Protein AF-A0A661AQY9-F1 (afdb_monomer)

Radius of gyration: 21.12 Å; Cα contacts (8 Å, |Δi|>4): 78; chains: 1; bounding box: 51×42×52 Å

Foldseek 3Di:
DVVVVVVVVVVLVPDVCSVVVVVVVVVVVVVVVQVVVVVVVVVPPDPDDDPPDDDDDDPVVQFFDFQADPPPDDDPRLVNDDDCVVCPPDDDDDVRVDRPGTPCVDQVNVLCCCCPVVVDDSVPGPVSVVVVVVVVVD

Mean predicted aligned error: 11.93 Å

Structure (mmCIF, N/CA/C/O backbone):
data_AF-A0A661AQY9-F1
#
_entry.id   AF-A0A661AQY9-F1
#
loop_
_atom_site.group_PDB
_atom_site.id
_atom_site.type_symbol
_atom_site.label_atom_id
_atom_site.label_alt_id
_atom_site.label_comp_id
_atom_site.label_asym_id
_atom_site.label_entity_id
_atom_site.label_seq_id
_atom_site.pdbx_PDB_ins_code
_atom_site.Cartn_x
_atom_site.Cartn_y
_atom_site.Cartn_z
_atom_site.occupancy
_atom_site.B_iso_or_equiv
_atom_site.auth_seq_id
_atom_site.auth_comp_id
_atom_site.auth_asym_id
_atom_site.auth_atom_id
_atom_site.pdbx_PDB_model_num
ATOM 1 N N . MET A 1 1 ? 28.149 -4.689 3.676 1.00 46.09 1 MET A N 1
ATOM 2 C CA . MET A 1 1 ? 28.196 -3.490 2.796 1.00 46.09 1 MET A CA 1
ATOM 3 C C . MET A 1 1 ? 27.182 -2.372 3.141 1.00 46.09 1 MET A C 1
ATOM 5 O O . MET A 1 1 ? 27.078 -1.418 2.383 1.00 46.09 1 MET A O 1
ATOM 9 N N . ALA A 1 2 ? 26.482 -2.393 4.288 1.00 41.81 2 ALA A N 1
ATOM 10 C CA . ALA A 1 2 ? 25.514 -1.339 4.654 1.00 41.81 2 ALA A CA 1
ATOM 11 C C . ALA A 1 2 ? 26.138 -0.099 5.346 1.00 41.81 2 ALA A C 1
ATOM 13 O O . ALA A 1 2 ? 25.620 1.011 5.225 1.00 41.81 2 ALA A O 1
ATOM 14 N N . GLY A 1 3 ? 27.284 -0.255 6.023 1.00 37.84 3 GLY A N 1
ATOM 15 C CA . GLY A 1 3 ? 27.951 0.843 6.744 1.00 37.84 3 GLY A CA 1
ATOM 16 C C . GLY A 1 3 ? 28.516 1.942 5.834 1.00 37.84 3 GLY A C 1
ATOM 17 O O . GLY A 1 3 ? 28.447 3.124 6.162 1.00 37.84 3 GLY A O 1
ATOM 18 N N . TYR A 1 4 ? 28.984 1.575 4.638 1.00 36.41 4 TYR A N 1
ATOM 19 C CA . TYR A 1 4 ? 29.676 2.496 3.729 1.00 36.41 4 TYR A CA 1
ATOM 20 C C . TYR A 1 4 ? 28.740 3.548 3.099 1.00 36.41 4 TYR A C 1
ATOM 22 O O . TYR A 1 4 ? 29.137 4.690 2.865 1.00 36.41 4 TYR A O 1
ATOM 30 N N . GLN A 1 5 ? 27.463 3.210 2.873 1.00 46.28 5 GLN A N 1
ATOM 31 C CA . GLN A 1 5 ? 26.473 4.171 2.364 1.00 46.28 5 GLN A CA 1
ATOM 32 C C . GLN A 1 5 ? 25.992 5.159 3.436 1.00 46.28 5 GLN A C 1
ATOM 34 O O . GLN A 1 5 ? 25.695 6.315 3.118 1.00 46.28 5 GLN A O 1
ATOM 39 N N . LYS A 1 6 ? 25.930 4.726 4.703 1.00 47.22 6 LYS A N 1
ATOM 40 C CA . LYS A 1 6 ? 25.484 5.563 5.827 1.00 47.22 6 LYS A CA 1
ATOM 41 C C . LYS A 1 6 ? 26.482 6.696 6.094 1.00 47.22 6 LYS A C 1
ATOM 43 O O . LYS A 1 6 ? 26.073 7.840 6.264 1.00 47.22 6 LYS A O 1
ATOM 48 N N . ILE A 1 7 ? 27.781 6.398 6.005 1.00 49.50 7 ILE A N 1
ATOM 49 C CA . ILE A 1 7 ? 28.875 7.363 6.205 1.00 49.50 7 ILE A CA 1
ATOM 50 C C . ILE A 1 7 ? 28.863 8.466 5.128 1.00 49.50 7 ILE A C 1
ATOM 52 O O . ILE A 1 7 ? 28.932 9.650 5.460 1.00 49.50 7 ILE A O 1
ATOM 56 N N . LYS A 1 8 ? 28.655 8.123 3.846 1.00 51.59 8 LYS A N 1
ATOM 57 C CA . LYS A 1 8 ? 28.591 9.116 2.752 1.00 51.59 8 LYS A CA 1
ATOM 58 C C . LYS A 1 8 ? 27.429 10.108 2.893 1.00 51.59 8 LYS A C 1
ATOM 60 O O . LYS A 1 8 ? 27.605 11.293 2.618 1.00 51.59 8 LYS A O 1
ATOM 65 N N . LYS A 1 9 ? 26.250 9.663 3.349 1.00 52.84 9 LYS A N 1
ATOM 66 C CA . LYS A 1 9 ? 25.078 10.546 3.529 1.00 52.84 9 LYS A CA 1
ATOM 67 C C . LYS A 1 9 ? 25.280 11.580 4.641 1.00 52.84 9 LYS A C 1
ATOM 69 O O . LYS A 1 9 ? 24.761 12.690 4.528 1.00 52.84 9 LYS A O 1
ATOM 74 N N . THR A 1 10 ? 26.015 11.232 5.694 1.00 56.06 10 THR A N 1
ATOM 75 C CA . THR A 1 10 ? 26.267 12.127 6.833 1.00 56.06 10 THR A CA 1
ATOM 76 C C . THR A 1 10 ? 27.332 13.171 6.504 1.00 56.06 10 THR A C 1
ATOM 78 O O . THR A 1 10 ? 27.173 14.334 6.867 1.00 56.06 10 THR A O 1
ATOM 81 N N . ILE A 1 11 ? 28.371 12.786 5.756 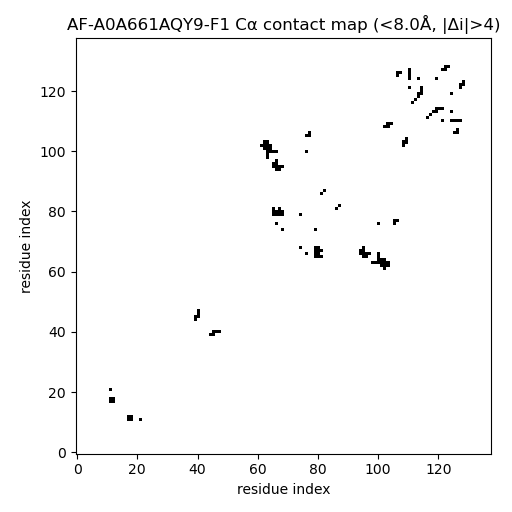1.00 56.72 11 ILE A N 1
ATOM 82 C CA . ILE A 1 11 ? 29.460 13.691 5.363 1.00 56.72 11 ILE A CA 1
ATOM 83 C C . ILE A 1 11 ? 28.954 14.752 4.378 1.00 56.72 11 ILE A C 1
ATOM 85 O O . ILE A 1 11 ? 29.157 15.937 4.609 1.00 56.72 11 ILE A O 1
ATOM 89 N N . VAL A 1 12 ? 28.183 14.365 3.354 1.00 57.34 12 VAL A N 1
ATOM 90 C CA . VAL A 1 12 ? 27.632 15.314 2.364 1.00 57.34 12 VAL A CA 1
ATOM 91 C C . VAL A 1 12 ? 26.688 16.350 2.998 1.00 57.34 12 VAL A C 1
ATOM 93 O O . VAL A 1 12 ? 26.531 17.433 2.454 1.00 57.34 12 VAL A O 1
ATOM 96 N N . LYS A 1 13 ? 26.082 16.078 4.163 1.00 54.53 13 LYS A N 1
ATOM 97 C CA . LYS A 1 13 ? 25.252 17.064 4.883 1.00 54.53 13 LYS A CA 1
ATOM 98 C C . LYS A 1 13 ? 26.057 18.115 5.658 1.00 54.53 13 LYS A C 1
ATOM 100 O O . LYS A 1 13 ? 25.506 19.175 5.928 1.00 54.53 13 LYS A O 1
ATOM 105 N N . LYS A 1 14 ? 27.303 17.819 6.046 1.00 62.00 14 LYS A N 1
ATOM 106 C CA . LYS A 1 14 ? 28.128 18.686 6.909 1.00 62.00 14 LYS A CA 1
ATOM 107 C C . LYS A 1 14 ? 29.083 19.604 6.139 1.00 62.00 14 LYS A C 1
ATOM 109 O O . LYS A 1 14 ? 29.693 20.474 6.748 1.00 62.00 14 LYS A O 1
ATOM 114 N N . VAL A 1 15 ? 29.212 19.430 4.823 1.00 64.62 15 VAL A N 1
ATOM 115 C CA . VAL A 1 15 ? 30.060 20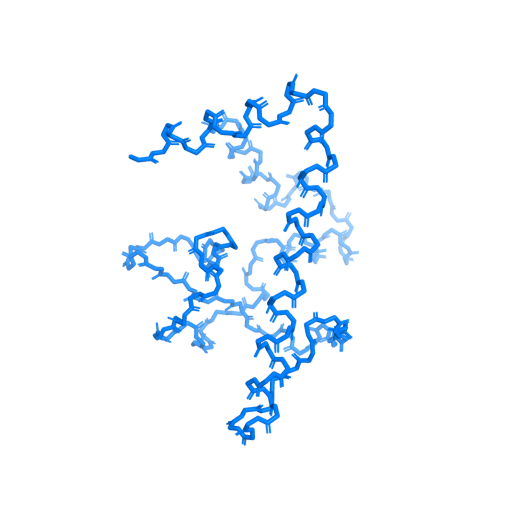.284 3.979 1.00 64.62 15 VAL A CA 1
ATOM 116 C C . VAL A 1 15 ? 29.269 21.533 3.558 1.00 64.62 15 VAL A C 1
ATOM 118 O O . VAL A 1 15 ? 28.134 21.382 3.087 1.00 64.62 15 VAL A O 1
ATOM 121 N N . PRO A 1 16 ? 29.814 22.758 3.692 1.00 54.50 16 PRO A N 1
ATOM 122 C CA . PRO A 1 16 ? 29.189 23.953 3.126 1.00 54.50 16 PRO A CA 1
ATOM 123 C C . PRO A 1 16 ? 28.995 23.766 1.610 1.00 54.50 16 PRO A C 1
ATOM 125 O O . PRO A 1 16 ? 29.921 23.401 0.896 1.00 54.50 16 PRO A O 1
ATOM 128 N N . GLY A 1 17 ? 27.757 23.914 1.124 1.00 65.44 17 GLY A N 1
ATOM 129 C CA . GLY A 1 17 ? 27.380 23.583 -0.264 1.00 65.44 17 GLY A CA 1
ATOM 130 C C . GLY A 1 17 ? 26.908 22.137 -0.495 1.00 65.44 17 GLY A C 1
ATOM 131 O O . GLY A 1 17 ? 26.468 21.791 -1.591 1.00 65.44 17 GLY A O 1
ATOM 132 N N . GLY A 1 18 ? 26.890 21.286 0.533 1.00 71.31 18 GLY A N 1
ATOM 133 C CA . GLY A 1 18 ? 26.429 19.897 0.450 1.00 71.31 18 GLY A CA 1
ATOM 134 C C . GLY A 1 18 ? 24.961 19.727 0.031 1.00 71.31 18 GLY A C 1
ATOM 135 O O . GLY A 1 18 ? 24.611 18.772 -0.667 1.00 71.31 18 GLY A O 1
ATOM 136 N N . LYS A 1 19 ? 24.100 20.694 0.382 1.00 73.19 19 LYS A N 1
ATOM 137 C CA . LYS A 1 19 ? 22.713 20.767 -0.112 1.00 73.19 19 LYS A CA 1
ATOM 138 C C . LYS A 1 19 ? 22.675 20.996 -1.628 1.00 73.19 19 LYS A C 1
ATOM 140 O O . LYS A 1 19 ? 21.966 20.272 -2.320 1.00 73.19 19 LYS A O 1
ATOM 145 N N . PHE A 1 20 ? 23.497 21.916 -2.136 1.00 75.31 20 PHE A N 1
ATOM 146 C CA . PHE A 1 20 ? 23.606 22.215 -3.566 1.00 75.31 20 PHE A CA 1
ATOM 147 C C . PHE A 1 20 ? 24.169 21.027 -4.357 1.00 75.31 20 PHE A C 1
ATOM 149 O O . PHE A 1 20 ? 23.604 20.643 -5.376 1.00 75.31 20 PHE A O 1
ATOM 156 N N . LEU A 1 21 ? 25.221 20.370 -3.856 1.00 76.31 21 LEU A N 1
ATOM 157 C CA . LEU A 1 21 ? 25.769 19.156 -4.475 1.00 76.31 21 LEU A CA 1
ATOM 158 C C . LEU A 1 21 ? 24.740 18.026 -4.532 1.00 76.31 21 LEU A C 1
ATOM 160 O O . LEU A 1 21 ? 24.627 17.332 -5.542 1.00 76.31 21 LEU A O 1
ATOM 164 N N . ARG A 1 22 ? 23.956 17.852 -3.463 1.00 76.19 22 ARG A N 1
ATOM 165 C CA . ARG A 1 22 ? 22.86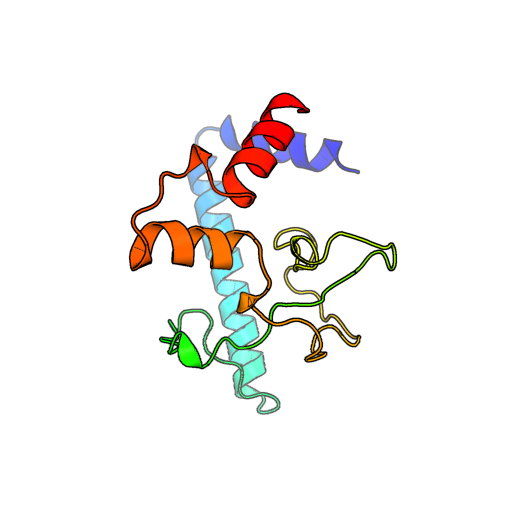7 16.876 -3.428 1.00 76.19 22 ARG A CA 1
ATOM 166 C C . ARG A 1 22 ? 21.779 17.223 -4.445 1.00 76.19 22 ARG A C 1
ATOM 168 O O . ARG A 1 22 ? 21.350 16.331 -5.170 1.00 76.19 22 ARG A O 1
ATOM 175 N N . GLU A 1 23 ? 21.320 18.468 -4.494 1.00 80.31 23 GLU A N 1
ATOM 176 C CA . GLU A 1 23 ? 20.295 18.910 -5.447 1.00 80.31 23 GLU A CA 1
ATOM 177 C C . GLU A 1 23 ? 20.766 18.756 -6.894 1.00 80.31 23 GLU A C 1
ATOM 179 O O . GLU A 1 23 ? 20.051 18.165 -7.701 1.00 80.31 23 GLU A O 1
ATOM 184 N N . SER A 1 24 ? 21.992 19.177 -7.201 1.00 79.25 24 SER A N 1
ATOM 185 C CA . SER A 1 24 ? 22.619 18.989 -8.511 1.00 79.25 24 SER A CA 1
ATOM 186 C C . SER A 1 24 ? 22.754 17.510 -8.867 1.00 79.25 24 SER A C 1
ATOM 188 O O . SER A 1 24 ? 22.377 17.114 -9.964 1.00 79.25 24 SER A O 1
ATOM 190 N N . TYR A 1 25 ? 23.177 16.654 -7.931 1.00 80.88 25 TYR A N 1
ATOM 191 C CA . TYR A 1 25 ? 23.222 15.205 -8.146 1.00 80.88 25 TYR A CA 1
ATOM 192 C C . TYR A 1 25 ? 21.842 14.621 -8.475 1.00 80.88 25 TYR A C 1
ATOM 194 O O . TYR A 1 25 ? 21.709 13.845 -9.423 1.00 80.88 25 TYR A O 1
ATOM 202 N N . TRP A 1 26 ? 20.805 14.987 -7.713 1.00 76.31 26 TRP A N 1
ATOM 203 C CA . TRP A 1 26 ? 19.442 14.524 -7.980 1.00 76.31 26 TRP A CA 1
ATOM 204 C C . TRP A 1 26 ? 18.916 15.048 -9.314 1.00 76.31 26 TRP A C 1
ATOM 206 O O . TRP A 1 26 ? 18.321 14.262 -10.047 1.00 76.31 26 TRP A O 1
ATOM 216 N N . ARG A 1 27 ? 19.187 16.312 -9.667 1.00 80.81 27 ARG A N 1
ATOM 217 C CA . ARG A 1 27 ? 18.832 16.903 -10.967 1.00 80.81 27 ARG A CA 1
ATOM 218 C C . ARG A 1 27 ? 19.502 16.166 -12.118 1.00 80.81 27 ARG A C 1
ATOM 220 O O . ARG A 1 27 ? 18.802 15.706 -13.013 1.00 80.81 27 ARG A O 1
ATOM 227 N N . THR A 1 28 ? 20.819 15.972 -12.066 1.00 80.75 28 THR A N 1
ATOM 228 C CA . THR A 1 28 ? 21.563 15.249 -13.107 1.00 80.75 28 THR A CA 1
ATOM 229 C C . THR A 1 28 ? 21.081 13.808 -13.220 1.00 80.75 28 THR A C 1
ATOM 231 O O . THR A 1 28 ? 20.816 13.326 -14.316 1.00 80.75 28 THR A O 1
ATOM 234 N N . ARG A 1 29 ? 20.870 13.119 -12.092 1.00 78.94 29 ARG A N 1
ATOM 235 C CA . ARG A 1 29 ? 20.357 11.744 -12.086 1.00 78.94 29 ARG A CA 1
ATOM 236 C C . ARG A 1 29 ? 18.937 11.652 -12.653 1.00 78.94 29 ARG A C 1
ATOM 238 O O . ARG A 1 29 ? 18.657 10.715 -13.400 1.00 78.94 29 ARG A O 1
ATOM 245 N N . HIS A 1 30 ? 18.045 12.584 -12.310 1.00 77.56 30 HIS A N 1
ATOM 246 C CA . HIS A 1 30 ? 16.703 12.666 -12.898 1.00 77.56 30 HIS A CA 1
ATOM 247 C C . HIS A 1 30 ? 16.776 12.925 -14.400 1.00 77.56 30 HIS A C 1
ATOM 249 O O . HIS A 1 30 ? 16.131 12.213 -15.167 1.00 77.56 30 HIS A O 1
ATOM 255 N N . PHE A 1 31 ? 17.614 13.874 -14.820 1.00 82.75 31 PHE A N 1
ATOM 256 C CA . PHE A 1 31 ? 17.833 14.191 -16.225 1.00 82.75 31 PHE A CA 1
ATOM 257 C C . PHE A 1 31 ? 18.308 12.963 -17.008 1.00 82.75 31 PHE A C 1
ATOM 259 O O . PHE A 1 31 ? 17.680 12.598 -17.997 1.00 82.75 31 PHE A O 1
ATOM 266 N N . SER A 1 32 ? 19.335 12.255 -16.529 1.00 78.31 32 SER A N 1
ATO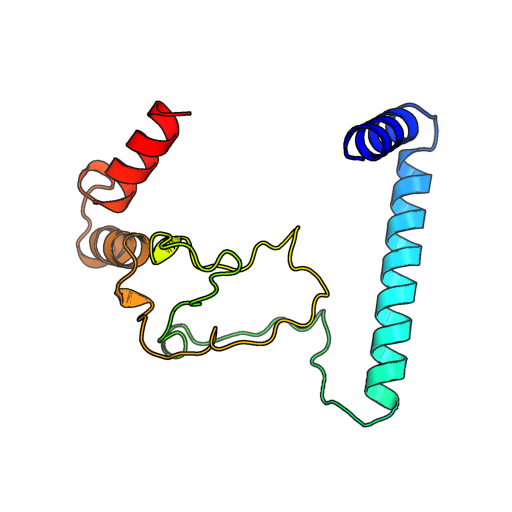M 267 C CA . SER A 1 32 ? 19.835 11.041 -17.184 1.00 78.31 32 SER A CA 1
ATOM 268 C C . SER A 1 32 ? 18.772 9.942 -17.272 1.00 78.31 32 SER A C 1
ATOM 270 O O . SER A 1 32 ? 18.664 9.282 -18.302 1.00 78.31 32 SER A O 1
ATOM 272 N N . ARG A 1 33 ? 17.953 9.743 -16.227 1.00 78.25 33 ARG A N 1
ATOM 273 C CA . ARG A 1 33 ? 16.859 8.754 -16.258 1.00 78.25 33 ARG A CA 1
ATOM 274 C C . ARG A 1 33 ? 15.792 9.121 -17.282 1.00 78.25 33 ARG A C 1
ATOM 276 O O . ARG A 1 33 ? 15.394 8.253 -18.053 1.00 78.25 33 ARG A O 1
ATOM 283 N N . ASN A 1 34 ? 15.373 10.383 -17.309 1.00 77.25 34 ASN A N 1
ATOM 284 C CA . ASN A 1 34 ? 14.386 10.873 -18.268 1.00 77.25 34 ASN A CA 1
ATOM 285 C C . ASN A 1 34 ? 14.926 10.802 -19.700 1.00 77.25 34 ASN A C 1
ATOM 287 O O . ASN A 1 34 ? 14.205 10.394 -20.604 1.00 77.25 34 ASN A O 1
ATOM 291 N N . PHE A 1 35 ? 16.203 11.126 -19.905 1.00 81.31 35 PHE A N 1
ATOM 292 C CA . PHE A 1 35 ? 16.865 11.029 -21.202 1.00 81.31 35 PHE A CA 1
ATOM 293 C C . PHE A 1 35 ? 16.923 9.582 -21.712 1.00 81.31 35 PHE A C 1
ATOM 295 O O . PHE A 1 35 ? 16.481 9.304 -22.824 1.00 81.31 35 PHE A O 1
ATOM 302 N N . ILE A 1 36 ? 17.368 8.635 -20.878 1.00 80.06 36 ILE A N 1
ATOM 303 C CA . ILE A 1 36 ? 17.406 7.205 -21.230 1.00 80.06 36 ILE A CA 1
ATOM 304 C C . ILE A 1 36 ? 15.994 6.663 -21.490 1.00 80.06 36 ILE A C 1
ATOM 306 O O . ILE A 1 36 ? 15.801 5.899 -22.435 1.00 80.06 36 ILE A O 1
ATOM 310 N N . ALA A 1 37 ? 15.005 7.046 -20.676 1.00 70.31 37 ALA A N 1
ATOM 311 C CA . ALA A 1 37 ? 13.615 6.639 -20.872 1.00 70.31 37 ALA A CA 1
ATOM 312 C C . ALA A 1 37 ? 13.059 7.143 -22.213 1.00 70.31 37 ALA A C 1
ATOM 314 O O . ALA A 1 37 ? 12.482 6.353 -22.956 1.00 70.31 37 ALA A O 1
ATOM 315 N N . LYS A 1 38 ? 13.311 8.412 -22.564 1.00 74.56 38 LYS A N 1
ATOM 316 C CA . LYS A 1 38 ? 12.926 8.995 -23.860 1.00 74.56 38 LYS A CA 1
ATOM 317 C C . LYS A 1 38 ? 13.605 8.297 -25.037 1.00 74.56 38 LYS A C 1
ATOM 319 O O . LYS A 1 38 ? 12.933 7.986 -26.012 1.00 74.56 38 LYS A O 1
ATOM 324 N N . ILE A 1 39 ? 14.901 7.987 -24.935 1.00 79.38 39 ILE A N 1
ATOM 325 C CA . ILE A 1 39 ? 15.612 7.215 -25.968 1.00 79.38 39 ILE A CA 1
ATOM 326 C C . ILE A 1 39 ? 14.975 5.832 -26.143 1.00 79.38 39 ILE A C 1
ATOM 328 O O . ILE A 1 39 ? 14.692 5.423 -27.265 1.00 79.38 39 ILE A O 1
ATOM 332 N N . ARG A 1 40 ? 14.713 5.114 -25.045 1.00 69.94 40 ARG A N 1
ATOM 333 C CA . ARG A 1 40 ? 14.101 3.775 -25.092 1.00 69.94 40 ARG A CA 1
ATOM 334 C C . ARG A 1 40 ? 12.681 3.794 -25.660 1.00 69.94 40 ARG A C 1
ATOM 336 O O . ARG A 1 40 ? 12.341 2.881 -26.405 1.00 69.94 40 ARG A O 1
ATOM 343 N N . ALA A 1 41 ? 11.889 4.814 -25.333 1.00 68.12 41 ALA A N 1
ATOM 344 C CA . ALA A 1 41 ? 10.551 5.010 -25.888 1.00 68.12 41 ALA A CA 1
ATOM 345 C C . ALA A 1 41 ? 10.603 5.305 -27.399 1.00 68.12 41 ALA A C 1
ATOM 347 O O . ALA A 1 41 ? 9.892 4.670 -28.172 1.00 68.12 41 ALA A O 1
ATOM 348 N N . ASN A 1 42 ? 11.510 6.189 -27.836 1.00 71.12 42 ASN A N 1
ATOM 349 C CA . ASN A 1 42 ? 11.675 6.546 -29.251 1.00 71.12 42 ASN A CA 1
ATOM 350 C C . ASN A 1 42 ? 12.245 5.409 -30.113 1.00 71.12 42 ASN A C 1
ATOM 352 O O . ASN A 1 42 ? 12.009 5.382 -31.315 1.00 71.12 42 ASN A O 1
ATOM 356 N N . LEU A 1 43 ? 12.954 4.446 -29.518 1.00 78.50 43 LEU A N 1
ATOM 357 C CA . LEU A 1 43 ? 13.415 3.230 -30.202 1.00 78.50 43 LEU A CA 1
ATOM 358 C C . LEU A 1 43 ? 12.293 2.190 -30.426 1.00 78.50 43 LEU A C 1
ATOM 360 O O . LEU A 1 43 ? 12.566 1.077 -30.874 1.00 78.50 43 LEU A O 1
ATOM 364 N N . GLY A 1 44 ? 11.034 2.537 -30.132 1.00 56.41 44 GLY A N 1
ATOM 365 C CA . GLY A 1 44 ? 9.851 1.923 -30.742 1.00 56.41 44 GLY A CA 1
ATOM 366 C C . GLY A 1 44 ? 9.467 0.526 -30.257 1.00 56.41 44 GLY A C 1
ATOM 367 O O . GLY A 1 44 ? 8.585 -0.089 -30.844 1.00 56.41 44 GLY A O 1
ATOM 368 N N . ARG A 1 45 ? 10.093 -0.005 -29.199 1.00 59.62 45 ARG A N 1
ATOM 369 C CA . ARG A 1 45 ? 9.790 -1.372 -28.729 1.00 59.62 45 ARG A CA 1
ATOM 370 C C . ARG A 1 45 ? 8.732 -1.453 -27.631 1.00 59.62 45 ARG A C 1
ATOM 372 O O . ARG A 1 45 ? 8.209 -2.536 -27.407 1.00 59.62 45 ARG A O 1
ATOM 379 N N . TYR A 1 46 ? 8.406 -0.346 -26.958 1.00 59.22 46 TYR A N 1
ATOM 380 C CA . TYR A 1 46 ? 7.458 -0.349 -25.840 1.00 59.22 46 TYR A CA 1
ATOM 381 C C . TYR A 1 46 ? 6.721 0.991 -25.718 1.00 59.22 46 TYR A C 1
ATOM 383 O O . TYR A 1 46 ? 7.359 2.042 -25.658 1.00 59.22 46 TYR A O 1
ATOM 391 N N . ASN A 1 47 ? 5.389 0.952 -25.613 1.00 65.69 47 ASN A N 1
ATOM 392 C CA . ASN A 1 47 ? 4.576 2.110 -25.237 1.00 65.69 47 ASN A CA 1
ATOM 393 C C . ASN A 1 47 ? 4.665 2.301 -23.715 1.00 65.69 47 ASN A C 1
ATOM 395 O O . ASN A 1 47 ? 3.827 1.809 -22.960 1.00 65.69 47 ASN A O 1
ATOM 399 N N . ILE A 1 48 ? 5.762 2.908 -23.257 1.00 65.62 48 ILE A N 1
ATOM 400 C CA . ILE A 1 48 ? 5.991 3.141 -21.831 1.00 65.62 48 ILE A CA 1
ATOM 401 C C . ILE A 1 48 ? 5.315 4.466 -21.459 1.00 65.62 48 ILE A C 1
ATOM 403 O O . ILE A 1 48 ? 5.701 5.502 -22.005 1.00 65.62 48 ILE A O 1
ATOM 407 N N . PRO A 1 49 ? 4.343 4.460 -20.531 1.00 73.19 49 PRO A N 1
ATOM 408 C CA . PRO A 1 49 ? 3.710 5.685 -20.066 1.00 73.19 49 PRO A CA 1
ATOM 409 C C . PRO A 1 49 ? 4.735 6.675 -19.497 1.00 73.19 49 PRO A C 1
ATOM 411 O O . PRO A 1 49 ? 5.715 6.278 -18.859 1.00 73.19 49 PRO A O 1
ATOM 414 N N . HIS A 1 50 ? 4.525 7.974 -19.733 1.00 71.31 50 HIS A N 1
ATOM 415 C CA . HIS A 1 50 ? 5.441 8.997 -19.235 1.00 71.31 50 HIS A CA 1
ATOM 416 C C . HIS A 1 50 ? 5.420 8.994 -17.693 1.00 71.31 50 HIS A C 1
ATOM 418 O O . HIS A 1 50 ? 4.343 8.966 -17.099 1.00 71.31 50 HIS A O 1
ATOM 424 N N . PRO A 1 51 ? 6.582 9.025 -17.014 1.00 71.31 51 PRO A N 1
ATOM 425 C CA . PRO A 1 51 ? 6.648 8.861 -15.558 1.00 71.31 51 PRO A CA 1
ATOM 426 C C . PRO A 1 51 ? 5.939 9.974 -14.777 1.00 71.31 51 PRO A C 1
ATOM 428 O O . PRO A 1 51 ? 5.511 9.742 -13.652 1.00 71.31 51 PRO A O 1
ATOM 431 N N . ASP A 1 52 ? 5.812 11.160 -15.373 1.00 75.75 52 ASP A N 1
ATOM 432 C CA . ASP A 1 52 ? 5.114 12.305 -14.774 1.00 75.75 52 ASP A CA 1
ATOM 433 C C . ASP A 1 52 ? 3.609 12.338 -15.115 1.00 75.75 52 ASP A C 1
ATOM 435 O O . ASP A 1 52 ? 2.905 13.273 -14.738 1.00 75.75 52 ASP A O 1
ATOM 439 N N . THR A 1 53 ? 3.094 11.341 -15.843 1.00 80.06 53 THR A N 1
ATOM 440 C CA . THR A 1 53 ? 1.658 11.234 -16.108 1.00 80.06 53 THR A CA 1
ATOM 441 C C . THR A 1 53 ? 0.940 10.737 -14.859 1.00 80.06 53 THR A C 1
ATOM 443 O O . THR A 1 53 ? 1.167 9.624 -14.387 1.00 80.06 53 THR A O 1
ATOM 446 N N . ILE A 1 54 ? 0.038 11.564 -14.335 1.00 82.81 54 ILE A N 1
ATOM 447 C CA . ILE A 1 54 ? -0.866 11.179 -13.253 1.00 82.81 54 ILE A CA 1
ATOM 448 C C . ILE A 1 54 ? -2.048 10.431 -13.871 1.00 82.81 54 ILE A C 1
ATOM 450 O O . ILE A 1 54 ? -2.793 10.989 -14.677 1.00 82.81 54 ILE A O 1
ATOM 454 N N . TYR A 1 55 ? -2.226 9.170 -13.487 1.00 81.88 55 TYR A N 1
ATOM 455 C CA . TYR A 1 55 ? -3.359 8.358 -13.919 1.00 81.88 55 TYR A CA 1
ATOM 456 C C . TYR A 1 55 ? -4.497 8.481 -12.918 1.00 81.88 55 TYR A C 1
ATOM 458 O O . TYR A 1 55 ? -4.365 8.065 -11.768 1.00 81.88 55 TYR A O 1
ATOM 466 N N . TRP A 1 56 ? -5.632 9.013 -13.370 1.00 87.69 56 TRP A N 1
ATOM 467 C CA . TRP A 1 56 ? -6.877 8.860 -12.633 1.00 87.69 56 TRP A CA 1
ATOM 468 C C . TRP A 1 56 ? -7.453 7.477 -12.926 1.00 87.69 56 TRP A C 1
ATOM 470 O O . TRP A 1 56 ? -7.783 7.158 -14.070 1.00 87.69 56 TRP A O 1
ATOM 480 N N . ILE A 1 57 ? -7.544 6.635 -11.902 1.00 84.81 57 ILE A N 1
ATOM 481 C CA . ILE A 1 57 ? -8.087 5.283 -12.016 1.00 84.81 57 ILE A CA 1
ATOM 482 C C . ILE A 1 57 ? -9.342 5.223 -11.156 1.00 84.81 57 ILE A C 1
ATOM 484 O O . ILE A 1 57 ? -9.301 5.553 -9.973 1.00 84.81 57 ILE A O 1
ATOM 488 N N . SER A 1 58 ? -10.452 4.801 -11.763 1.00 89.00 58 SER A N 1
ATOM 489 C CA . SER A 1 58 ? -11.703 4.568 -11.042 1.00 89.00 58 SER A CA 1
ATOM 490 C C . SER A 1 58 ? -11.486 3.494 -9.969 1.00 89.00 58 SER A C 1
ATOM 492 O O . SER A 1 58 ? -10.974 2.423 -10.321 1.00 89.00 58 SER A O 1
ATOM 494 N N . PRO A 1 59 ? -11.862 3.726 -8.700 1.00 82.88 59 PRO A N 1
ATOM 495 C CA . PRO A 1 59 ? -11.690 2.742 -7.630 1.00 82.88 59 PRO A CA 1
ATOM 496 C C . PRO A 1 59 ? -12.321 1.378 -7.934 1.00 82.88 59 PRO A C 1
ATOM 498 O O . PRO A 1 59 ? -11.772 0.348 -7.557 1.00 82.88 59 PRO A O 1
ATOM 501 N N . GLU A 1 60 ? -13.418 1.350 -8.690 1.00 86.81 60 GLU A N 1
ATOM 502 C CA . GLU A 1 60 ? -14.147 0.142 -9.099 1.00 86.81 60 GLU A CA 1
ATOM 503 C C . GLU A 1 60 ? -13.308 -0.780 -9.996 1.00 86.81 60 GLU A C 1
ATOM 505 O O . GLU A 1 60 ? -13.599 -1.967 -10.123 1.00 86.81 60 GLU A O 1
ATOM 510 N N . ARG A 1 61 ? -12.240 -0.255 -10.613 1.00 88.81 61 ARG A N 1
ATOM 511 C CA . ARG A 1 61 ? -11.298 -1.045 -11.419 1.00 88.81 61 ARG A CA 1
ATOM 512 C C . ARG A 1 61 ? -10.275 -1.796 -10.563 1.00 88.81 61 ARG A C 1
ATOM 514 O O . ARG A 1 61 ? -9.583 -2.668 -11.086 1.00 88.81 61 ARG A O 1
ATOM 521 N N . ILE A 1 62 ? -10.151 -1.469 -9.275 1.00 87.00 62 ILE A N 1
ATOM 522 C CA . ILE A 1 62 ? -9.203 -2.098 -8.350 1.00 87.00 62 ILE A CA 1
ATOM 523 C C . ILE A 1 62 ? -9.889 -3.300 -7.694 1.00 87.00 62 ILE A C 1
ATOM 525 O O . ILE A 1 62 ? -10.445 -3.213 -6.602 1.00 87.00 62 ILE A O 1
ATOM 529 N N . VAL A 1 63 ? -9.871 -4.436 -8.392 1.00 90.94 63 VAL A N 1
ATOM 530 C CA . VAL A 1 63 ? -10.542 -5.665 -7.933 1.00 90.94 63 VAL A CA 1
ATOM 531 C C . VAL A 1 63 ? -9.618 -6.528 -7.074 1.00 90.94 63 VAL A C 1
ATOM 533 O O . VAL A 1 63 ? -10.029 -7.043 -6.033 1.00 90.94 63 VAL A O 1
ATOM 536 N N . TYR A 1 64 ? -8.360 -6.668 -7.489 1.00 91.06 64 TYR A N 1
ATOM 537 C CA . TYR A 1 64 ? -7.400 -7.583 -6.879 1.00 91.06 64 TYR A CA 1
ATOM 538 C C . TYR A 1 64 ? -6.273 -6.833 -6.171 1.00 91.06 64 TYR A C 1
ATOM 540 O O . TYR A 1 64 ? -5.876 -5.738 -6.574 1.00 91.06 64 TYR A O 1
ATOM 548 N N . HIS A 1 65 ? -5.767 -7.430 -5.097 1.00 89.12 65 HIS A N 1
ATOM 549 C CA . HIS A 1 65 ? -4.559 -6.996 -4.418 1.00 89.12 65 HIS A CA 1
ATOM 550 C C . HIS A 1 65 ? -3.336 -7.667 -5.044 1.00 89.12 65 HIS A C 1
ATOM 552 O O . HIS A 1 65 ? -3.404 -8.795 -5.526 1.00 89.12 65 HIS A O 1
ATOM 558 N N . THR A 1 66 ? -2.201 -6.977 -4.989 1.00 87.12 66 THR A N 1
ATOM 559 C CA . THR A 1 66 ? -0.902 -7.544 -5.341 1.00 87.12 66 THR A CA 1
ATOM 560 C C . THR A 1 66 ? -0.638 -8.812 -4.525 1.00 87.12 66 THR A C 1
ATOM 562 O O . THR A 1 66 ? -0.846 -8.824 -3.314 1.00 87.12 66 THR A O 1
ATOM 565 N N . ASN A 1 67 ? -0.153 -9.867 -5.180 1.00 88.12 67 ASN A N 1
ATOM 566 C CA . ASN A 1 67 ? 0.233 -11.126 -4.536 1.00 88.12 67 ASN A CA 1
ATOM 567 C C . ASN A 1 67 ? 1.738 -11.384 -4.706 1.00 88.12 67 ASN A C 1
ATOM 569 O O . ASN A 1 67 ? 2.179 -12.450 -5.136 1.00 88.12 67 ASN A O 1
ATOM 573 N N . TYR A 1 68 ? 2.555 -10.374 -4.418 1.00 88.62 68 TYR A N 1
ATOM 574 C CA . TYR A 1 68 ? 3.996 -10.484 -4.581 1.00 88.62 68 TYR A CA 1
ATOM 575 C C . TYR A 1 68 ? 4.636 -11.078 -3.326 1.00 88.62 68 TYR A C 1
ATOM 577 O O . TYR A 1 68 ? 4.652 -10.462 -2.262 1.00 88.62 68 TYR A O 1
ATOM 585 N N . ASN A 1 69 ? 5.204 -12.277 -3.464 1.00 86.50 69 ASN A N 1
ATOM 586 C CA . ASN A 1 69 ? 5.939 -12.951 -2.401 1.00 86.50 69 ASN A CA 1
ATOM 587 C C . ASN A 1 69 ? 7.374 -13.283 -2.849 1.00 86.50 69 ASN A C 1
ATOM 589 O O . ASN A 1 69 ? 7.631 -14.376 -3.355 1.00 86.50 69 ASN A O 1
ATOM 593 N N . PRO A 1 70 ? 8.335 -12.370 -2.639 1.00 78.44 70 PRO A N 1
ATOM 594 C CA . PRO A 1 70 ? 9.717 -12.555 -3.087 1.00 78.44 70 PRO A CA 1
ATOM 595 C C . PRO A 1 70 ? 10.459 -13.654 -2.328 1.00 78.44 70 PRO A C 1
ATOM 597 O O . PRO A 1 70 ? 11.461 -14.170 -2.811 1.00 78.44 70 PRO A O 1
ATOM 600 N N . SER A 1 71 ? 10.018 -13.963 -1.108 1.00 79.88 71 SER A N 1
ATOM 601 C CA . SER A 1 71 ? 10.711 -14.900 -0.226 1.00 79.88 71 SER A CA 1
ATOM 602 C C . SER A 1 71 ? 10.278 -16.350 -0.427 1.00 79.88 71 SER A C 1
ATOM 604 O O . SER A 1 71 ? 10.947 -17.249 0.077 1.00 79.88 71 SER A O 1
ATOM 606 N N . GLY A 1 72 ? 9.133 -16.573 -1.087 1.00 78.44 72 GLY A N 1
ATOM 607 C CA . GLY A 1 72 ? 8.469 -17.876 -1.169 1.00 78.44 72 GLY A CA 1
ATOM 608 C C . GLY A 1 72 ? 7.973 -18.422 0.178 1.00 78.44 72 GLY A C 1
ATOM 609 O O . GLY A 1 72 ? 7.386 -19.497 0.215 1.00 78.44 72 GLY A O 1
ATOM 610 N N . ARG A 1 73 ? 8.189 -17.704 1.289 1.00 83.81 73 ARG A N 1
ATOM 611 C CA . ARG A 1 73 ? 7.692 -18.075 2.620 1.00 83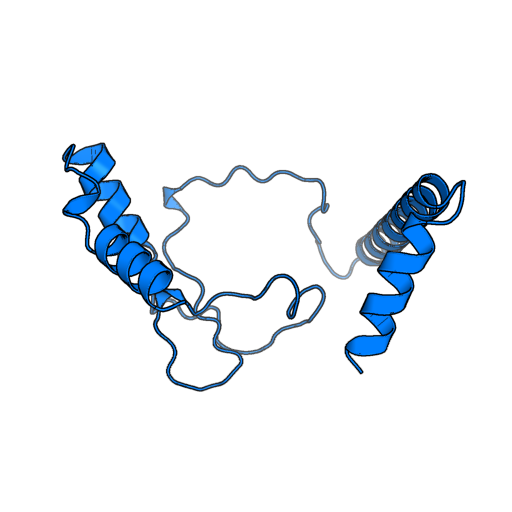.81 73 ARG A CA 1
ATOM 612 C C . ARG A 1 73 ? 6.233 -17.691 2.750 1.00 83.81 73 ARG A C 1
ATOM 614 O O . ARG A 1 73 ? 5.811 -16.715 2.138 1.00 83.81 73 ARG A O 1
ATOM 621 N N . ASP A 1 74 ? 5.479 -18.399 3.5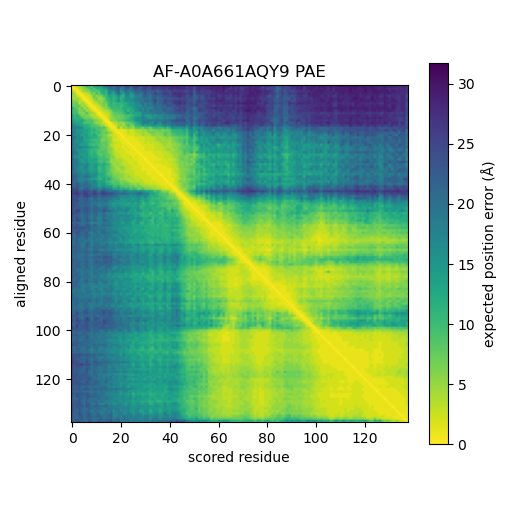79 1.00 86.25 74 ASP A N 1
ATOM 622 C CA . ASP A 1 74 ? 4.103 -17.998 3.842 1.00 86.25 74 ASP A CA 1
ATOM 623 C C . ASP A 1 74 ? 4.083 -16.695 4.654 1.00 86.25 74 ASP A C 1
ATOM 625 O O . ASP A 1 74 ? 4.343 -16.673 5.857 1.00 86.25 74 ASP A O 1
ATOM 629 N N . ILE A 1 75 ? 3.867 -15.585 3.948 1.00 89.06 75 ILE A N 1
ATOM 630 C CA . ILE A 1 75 ? 3.673 -14.262 4.534 1.00 89.06 75 ILE A CA 1
ATOM 631 C C . ILE A 1 75 ? 2.185 -13.916 4.499 1.00 89.06 75 ILE A C 1
ATOM 633 O O . ILE A 1 75 ? 1.488 -14.305 3.544 1.00 89.06 75 ILE A O 1
ATOM 637 N N . PRO A 1 76 ? 1.687 -13.165 5.500 1.00 89.44 76 PRO A N 1
ATOM 638 C CA . PRO A 1 76 ? 0.294 -12.75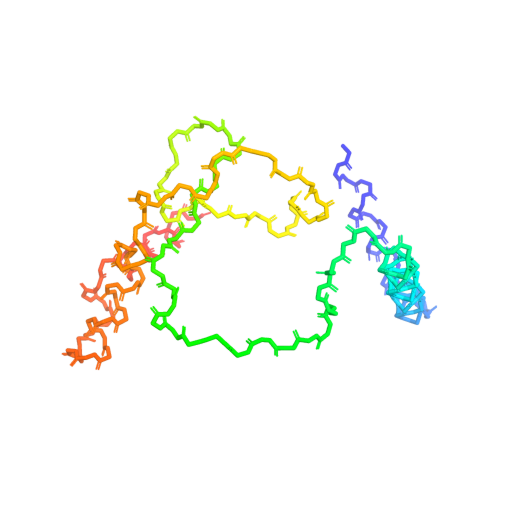8 5.535 1.00 89.44 76 PRO A CA 1
ATOM 639 C C . PRO A 1 76 ? -0.093 -12.074 4.231 1.00 89.44 76 PRO A C 1
ATOM 641 O O . PRO A 1 76 ? 0.649 -11.251 3.705 1.00 89.44 76 PRO A O 1
ATOM 644 N N . PHE A 1 77 ? -1.280 -12.401 3.728 1.00 88.69 77 PHE A N 1
ATOM 645 C CA . PHE A 1 77 ? -1.804 -11.884 2.466 1.00 88.69 77 PHE A CA 1
ATOM 646 C C . PHE A 1 77 ? -1.621 -10.359 2.301 1.00 88.69 77 PHE A C 1
ATOM 648 O O . PHE A 1 77 ? -1.122 -9.903 1.278 1.00 88.69 77 PHE A O 1
ATOM 655 N N . ARG A 1 78 ? -1.942 -9.580 3.338 1.00 88.50 78 ARG A N 1
ATOM 656 C CA . ARG A 1 78 ? -1.808 -8.111 3.365 1.00 88.50 78 ARG A CA 1
ATOM 657 C C . ARG A 1 78 ? -0.381 -7.578 3.156 1.00 88.50 78 ARG A C 1
ATOM 659 O O . ARG A 1 78 ? -0.218 -6.413 2.813 1.00 88.50 78 ARG A O 1
ATOM 666 N N . ASP A 1 79 ? 0.629 -8.409 3.401 1.00 89.44 79 ASP A N 1
ATOM 667 C CA . ASP A 1 79 ? 2.045 -8.037 3.357 1.00 89.44 79 ASP A CA 1
ATOM 668 C C . ASP A 1 79 ? 2.696 -8.484 2.031 1.00 89.44 79 ASP A C 1
ATOM 670 O O . ASP A 1 79 ? 3.893 -8.287 1.818 1.00 89.44 79 ASP A O 1
ATOM 674 N N . ARG A 1 80 ? 1.911 -9.063 1.107 1.00 89.44 80 ARG A N 1
ATOM 675 C CA . ARG A 1 80 ? 2.350 -9.542 -0.217 1.00 89.44 80 ARG A CA 1
ATOM 676 C C . ARG A 1 80 ? 2.468 -8.407 -1.239 1.00 89.44 80 ARG A C 1
ATOM 678 O O . ARG A 1 80 ? 1.908 -8.451 -2.334 1.00 89.44 80 ARG A O 1
ATOM 685 N N . ILE A 1 81 ? 3.216 -7.371 -0.877 1.00 90.31 81 ILE A N 1
ATOM 686 C CA . ILE A 1 81 ? 3.401 -6.151 -1.669 1.00 90.31 81 ILE A CA 1
ATOM 687 C C . ILE A 1 81 ? 4.843 -5.993 -2.156 1.00 90.31 81 ILE A C 1
ATOM 689 O O . ILE A 1 81 ? 5.788 -6.538 -1.584 1.00 90.31 81 ILE A O 1
ATOM 693 N N . PHE A 1 82 ? 5.023 -5.200 -3.213 1.00 89.62 82 PHE A N 1
ATOM 694 C CA . PHE A 1 82 ? 6.350 -4.759 -3.640 1.00 89.62 82 PHE A CA 1
ATOM 695 C C . PHE A 1 82 ? 6.977 -3.851 -2.584 1.00 89.62 82 PHE A C 1
ATOM 697 O O . PHE A 1 82 ? 6.314 -2.965 -2.047 1.00 89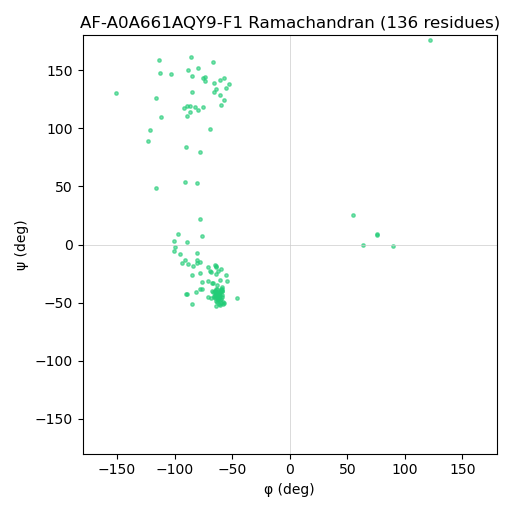.62 82 PHE A O 1
ATOM 704 N N . ASP A 1 83 ? 8.270 -4.034 -2.341 1.00 87.75 83 ASP A N 1
ATOM 705 C CA . ASP A 1 83 ? 9.075 -3.149 -1.506 1.00 87.75 83 ASP A CA 1
ATOM 706 C C . ASP A 1 83 ? 9.665 -2.047 -2.404 1.00 87.75 83 ASP A C 1
ATOM 708 O O . ASP A 1 83 ? 10.535 -2.331 -3.236 1.00 87.75 83 ASP A O 1
ATOM 712 N N . PRO A 1 84 ? 9.230 -0.780 -2.272 1.00 84.50 84 PRO A N 1
ATOM 713 C CA . PRO A 1 84 ? 9.667 0.288 -3.165 1.00 84.50 84 PRO A CA 1
ATOM 714 C C . PRO A 1 84 ? 11.159 0.614 -3.093 1.00 84.50 84 PRO A C 1
ATOM 716 O O . PRO A 1 84 ? 11.663 1.260 -4.009 1.00 84.50 84 PRO A O 1
ATOM 719 N N . ASP A 1 85 ? 11.875 0.221 -2.040 1.00 82.06 85 ASP A N 1
ATOM 720 C CA . ASP A 1 85 ? 13.318 0.434 -1.933 1.00 82.06 85 ASP A CA 1
ATOM 721 C C . ASP A 1 85 ? 14.090 -0.747 -2.525 1.00 82.06 85 ASP A C 1
ATOM 723 O O . ASP A 1 85 ? 15.059 -0.556 -3.270 1.00 82.06 85 ASP A O 1
ATOM 727 N N . ARG A 1 86 ? 13.643 -1.974 -2.241 1.00 85.25 86 ARG A N 1
ATOM 728 C CA . ARG A 1 86 ? 14.285 -3.204 -2.720 1.00 85.25 86 ARG A CA 1
ATOM 729 C C . ARG A 1 86 ? 13.990 -3.489 -4.189 1.00 85.25 86 ARG A C 1
ATOM 731 O O . ARG A 1 86 ? 14.874 -3.985 -4.890 1.00 85.25 86 ARG A O 1
ATOM 738 N N . ASP A 1 87 ? 12.775 -3.224 -4.648 1.00 85.56 87 ASP A N 1
ATOM 739 C CA . ASP A 1 87 ? 12.247 -3.728 -5.922 1.00 85.56 87 ASP A CA 1
ATOM 740 C C . ASP A 1 87 ? 12.298 -2.681 -7.050 1.00 85.56 87 ASP A C 1
ATOM 742 O O . ASP A 1 87 ? 12.078 -2.975 -8.226 1.00 85.56 87 ASP A O 1
ATOM 746 N N . LYS A 1 88 ? 12.691 -1.446 -6.724 1.00 84.06 88 LYS A N 1
ATOM 747 C CA . LYS A 1 88 ? 12.762 -0.331 -7.673 1.00 84.06 88 LYS A CA 1
ATOM 748 C C . LYS A 1 88 ? 13.700 -0.591 -8.844 1.00 84.06 88 LYS A C 1
ATOM 750 O O . LYS A 1 88 ? 14.915 -0.692 -8.686 1.00 84.06 88 LYS A O 1
ATOM 755 N N . GLY A 1 89 ? 13.132 -0.554 -10.049 1.00 76.50 89 GLY A N 1
ATOM 756 C CA . GLY A 1 89 ? 13.873 -0.704 -11.303 1.00 76.50 89 GLY A CA 1
ATOM 757 C C . GLY A 1 89 ? 14.284 -2.141 -11.613 1.00 76.50 89 GLY A C 1
ATOM 758 O O . GLY A 1 89 ? 15.035 -2.347 -12.565 1.00 76.50 89 GLY A O 1
ATOM 759 N N . LYS A 1 90 ? 13.807 -3.116 -10.830 1.00 80.00 90 LYS A N 1
ATOM 760 C CA . LYS A 1 90 ? 13.955 -4.534 -11.143 1.00 80.00 90 LYS A CA 1
ATOM 761 C C . LYS A 1 90 ? 12.834 -4.973 -12.078 1.00 80.00 90 LYS A C 1
ATOM 763 O O . LYS A 1 90 ? 11.705 -4.505 -11.967 1.00 80.00 90 LYS A O 1
ATOM 768 N N . ILE A 1 91 ? 13.165 -5.884 -12.985 1.00 80.19 91 ILE A N 1
ATOM 769 C CA . ILE A 1 91 ? 12.174 -6.644 -13.744 1.00 80.19 91 ILE A CA 1
ATOM 770 C C . ILE A 1 91 ? 11.881 -7.888 -12.913 1.00 80.19 91 ILE A C 1
ATOM 772 O O . ILE A 1 91 ? 12.799 -8.647 -12.604 1.00 80.19 91 ILE A O 1
ATOM 776 N N . ILE A 1 92 ? 10.629 -8.048 -12.498 1.00 81.31 92 ILE A N 1
ATOM 777 C CA . ILE A 1 92 ? 10.198 -9.113 -11.593 1.00 81.31 92 ILE A CA 1
ATOM 778 C C . ILE A 1 92 ? 9.307 -10.060 -12.388 1.00 81.31 92 ILE A C 1
ATOM 780 O O . ILE A 1 92 ? 8.202 -9.695 -12.785 1.00 81.31 92 ILE A O 1
ATOM 784 N N . GLY A 1 93 ? 9.820 -11.262 -12.645 1.00 77.12 93 GLY A N 1
ATOM 785 C CA . GLY A 1 93 ? 9.036 -12.365 -13.194 1.00 77.12 93 GLY A CA 1
ATOM 786 C C . GLY A 1 93 ? 8.316 -13.141 -12.092 1.00 77.12 93 GLY A C 1
ATOM 787 O O . GLY A 1 93 ? 8.695 -13.065 -10.923 1.00 77.12 93 GLY A O 1
ATOM 788 N N . GLY A 1 94 ? 7.293 -13.900 -12.474 1.00 74.88 94 GLY A N 1
ATOM 789 C CA . GLY A 1 94 ? 6.515 -14.755 -11.578 1.00 74.88 94 GLY A CA 1
ATOM 790 C C . GLY A 1 94 ? 5.030 -14.410 -11.581 1.00 74.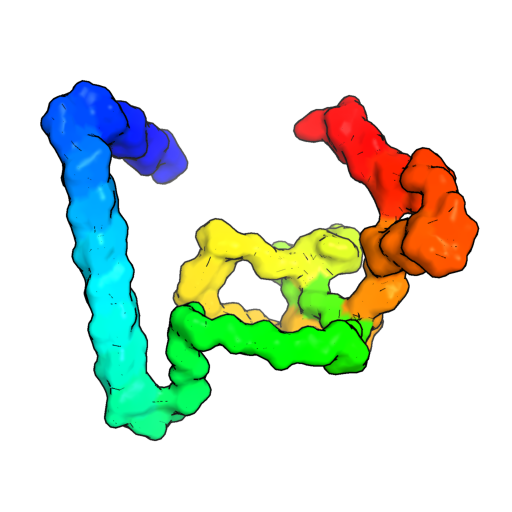88 94 GLY A C 1
ATOM 791 O O . GLY A 1 94 ? 4.613 -13.441 -12.205 1.00 74.88 94 GLY A O 1
ATOM 792 N N . ASN A 1 95 ? 4.251 -15.202 -10.849 1.00 73.38 95 ASN A N 1
ATOM 793 C CA . ASN A 1 95 ? 2.791 -15.129 -10.845 1.00 73.38 95 ASN A CA 1
ATOM 794 C C . ASN A 1 95 ? 2.292 -14.165 -9.753 1.00 73.38 95 ASN A C 1
ATOM 796 O O . ASN A 1 95 ? 1.545 -14.535 -8.847 1.00 73.38 95 ASN A O 1
ATOM 800 N N . TRP A 1 96 ? 2.791 -12.932 -9.770 1.00 76.62 96 TRP A N 1
ATOM 801 C CA . TRP A 1 96 ? 2.345 -11.890 -8.838 1.00 76.62 96 TRP A CA 1
ATOM 802 C C . TRP A 1 96 ? 1.025 -11.235 -9.283 1.00 76.62 96 TRP A C 1
ATOM 804 O O . TRP A 1 96 ? 0.446 -10.456 -8.527 1.00 76.62 96 TRP A O 1
ATOM 814 N N . ASP A 1 97 ? 0.557 -11.575 -10.485 1.00 70.44 97 ASP A N 1
ATOM 815 C CA . ASP A 1 97 ? -0.666 -11.130 -11.154 1.00 70.44 97 ASP A CA 1
ATOM 816 C C . ASP A 1 97 ? -1.849 -12.108 -11.000 1.00 70.44 97 ASP A C 1
ATOM 818 O O . ASP A 1 97 ? -2.890 -11.915 -11.629 1.00 70.44 97 ASP A O 1
ATOM 822 N N . ILE A 1 98 ? -1.726 -13.142 -10.156 1.00 75.88 98 ILE A N 1
ATOM 823 C CA . ILE A 1 98 ? -2.817 -14.100 -9.924 1.00 75.88 98 ILE A CA 1
ATOM 824 C C . ILE A 1 98 ? -4.002 -13.409 -9.233 1.00 75.88 98 ILE A C 1
ATOM 826 O O . ILE A 1 98 ? -3.855 -12.759 -8.196 1.00 75.88 98 ILE A O 1
ATOM 830 N N . SER A 1 99 ? -5.200 -13.632 -9.770 1.00 79.62 99 SER A N 1
ATOM 831 C CA . SER A 1 99 ? -6.483 -13.071 -9.328 1.00 79.62 99 SER A CA 1
ATOM 832 C C . SER A 1 99 ? -7.101 -13.730 -8.083 1.00 79.62 99 SER A C 1
ATOM 834 O O . SER A 1 99 ? -8.305 -13.627 -7.861 1.00 79.62 99 SER A O 1
ATOM 836 N N . ASP A 1 100 ? -6.312 -14.409 -7.253 1.00 84.44 100 ASP A N 1
ATOM 837 C CA . ASP A 1 100 ? -6.836 -15.162 -6.100 1.00 84.44 100 ASP A CA 1
ATOM 838 C C . ASP A 1 100 ? -7.182 -14.258 -4.911 1.00 84.44 100 ASP A C 1
ATOM 840 O O . ASP A 1 100 ? -7.880 -14.649 -3.978 1.00 84.44 100 ASP A O 1
ATOM 844 N N . PHE A 1 101 ? -6.693 -13.022 -4.944 1.00 86.88 101 PHE A N 1
ATOM 845 C CA . PHE A 1 101 ? -6.649 -12.153 -3.788 1.00 86.88 101 PHE A CA 1
ATOM 846 C C . PHE A 1 101 ? -7.423 -10.868 -4.033 1.00 86.88 101 PHE A C 1
ATOM 848 O O . PHE A 1 101 ? -6.916 -9.927 -4.643 1.00 86.88 101 PHE A O 1
ATOM 855 N N . LYS A 1 102 ? -8.665 -10.797 -3.551 1.00 92.31 102 LYS A N 1
ATOM 856 C CA . LYS A 1 102 ? -9.482 -9.593 -3.729 1.00 92.31 102 LYS A CA 1
ATOM 857 C C . LYS A 1 102 ? -9.000 -8.473 -2.822 1.00 92.31 102 LYS A C 1
ATOM 859 O O . LYS A 1 102 ? -8.695 -8.671 -1.647 1.00 92.31 102 LYS A O 1
ATOM 864 N N . PHE A 1 103 ? -9.009 -7.258 -3.356 1.00 91.31 103 PHE A N 1
ATOM 865 C CA . PHE A 1 103 ? -8.706 -6.056 -2.587 1.00 91.31 103 PHE A CA 1
ATOM 866 C C . PHE A 1 103 ? -9.668 -5.887 -1.401 1.00 91.31 103 PHE A C 1
ATOM 868 O O . PHE A 1 103 ? -9.252 -5.518 -0.303 1.00 91.31 103 PHE A O 1
ATOM 875 N N . THR A 1 104 ? -10.938 -6.252 -1.594 1.00 93.81 104 THR A N 1
ATOM 876 C CA . THR A 1 104 ? -11.980 -6.181 -0.561 1.00 93.81 104 THR A CA 1
ATOM 877 C C . THR A 1 104 ? -11.747 -7.116 0.624 1.00 93.81 104 THR A C 1
ATOM 879 O O . THR A 1 104 ? -12.340 -6.931 1.688 1.00 93.81 104 THR A O 1
ATOM 882 N N . ASP A 1 105 ? -10.884 -8.123 0.475 1.00 93.56 105 ASP A N 1
ATOM 883 C CA . ASP A 1 105 ? -10.600 -9.069 1.550 1.00 93.56 105 ASP A CA 1
ATOM 884 C C . ASP A 1 105 ? -9.599 -8.539 2.575 1.00 93.56 105 ASP A C 1
ATOM 886 O O . ASP A 1 105 ? -9.553 -9.062 3.698 1.00 93.56 105 ASP A O 1
ATOM 890 N N . LEU A 1 106 ? -8.867 -7.475 2.229 1.00 93.31 106 LEU A N 1
ATOM 891 C CA . LEU A 1 106 ? -7.923 -6.813 3.118 1.00 93.31 106 LEU A CA 1
ATOM 892 C C . LEU A 1 106 ? -8.621 -6.257 4.362 1.00 93.31 106 LEU A C 1
ATOM 894 O O . LEU A 1 106 ? -9.717 -5.695 4.315 1.00 93.31 106 LEU A O 1
ATOM 898 N N . ASP A 1 107 ? -7.945 -6.373 5.502 1.00 94.00 107 ASP A N 1
ATOM 899 C CA . ASP A 1 107 ? -8.445 -5.865 6.778 1.00 94.00 107 ASP A CA 1
ATOM 900 C C . ASP A 1 107 ? -8.613 -4.340 6.768 1.00 94.00 107 ASP A C 1
ATOM 902 O O . ASP A 1 107 ? -9.575 -3.837 7.346 1.00 94.00 107 ASP A O 1
ATOM 906 N N . ILE A 1 108 ? -7.731 -3.618 6.071 1.00 94.25 108 ILE A N 1
ATOM 907 C CA . ILE A 1 108 ? -7.836 -2.167 5.895 1.00 94.25 108 ILE A CA 1
ATOM 908 C C . ILE A 1 108 ? -9.073 -1.766 5.084 1.00 94.25 108 ILE A C 1
ATOM 910 O O . ILE A 1 108 ? -9.756 -0.816 5.460 1.00 94.25 108 ILE A O 1
ATOM 914 N N . TYR A 1 109 ? -9.413 -2.508 4.022 1.00 94.44 109 TYR A N 1
ATOM 915 C CA . TYR A 1 109 ? -10.618 -2.243 3.233 1.00 94.44 109 TYR A CA 1
ATOM 916 C C . TYR A 1 109 ? -11.864 -2.398 4.104 1.00 94.44 109 TYR A C 1
ATOM 918 O O . TYR A 1 109 ? -12.673 -1.479 4.212 1.00 94.44 109 TYR A O 1
ATOM 926 N N . LYS A 1 110 ? -11.962 -3.530 4.809 1.00 95.56 110 LYS A N 1
ATOM 927 C CA . LYS A 1 110 ? -13.065 -3.816 5.735 1.00 95.56 110 LYS A CA 1
ATOM 928 C C . LYS A 1 110 ? -13.161 -2.764 6.841 1.00 95.56 110 LYS A C 1
ATOM 930 O O . LYS A 1 110 ? -14.256 -2.368 7.228 1.00 95.56 110 LYS A O 1
ATOM 935 N N . ALA A 1 111 ? -12.028 -2.275 7.343 1.00 96.94 111 ALA A N 1
ATOM 936 C CA . ALA A 1 111 ? -12.009 -1.213 8.343 1.00 96.94 111 ALA A CA 1
ATOM 937 C C . ALA A 1 111 ? -12.523 0.124 7.788 1.00 96.94 111 ALA A C 1
ATOM 939 O O . ALA A 1 111 ? -13.294 0.797 8.470 1.00 96.94 111 ALA A O 1
ATOM 940 N N . PHE A 1 112 ? -12.162 0.488 6.553 1.00 95.75 112 PHE A N 1
ATOM 941 C CA . PHE A 1 112 ? -12.729 1.664 5.891 1.00 95.75 112 PHE A CA 1
ATOM 942 C C . PHE A 1 112 ? -14.227 1.521 5.652 1.00 95.75 112 PHE A C 1
ATOM 944 O O . PHE A 1 112 ? -14.968 2.458 5.932 1.00 95.75 112 PHE A O 1
ATOM 951 N N . GLU A 1 113 ? -14.686 0.357 5.201 1.00 95.75 113 GLU A N 1
ATOM 952 C CA . GLU A 1 113 ? -16.108 0.081 5.007 1.00 95.75 113 GLU A CA 1
ATOM 953 C C . GLU A 1 113 ? -16.896 0.265 6.318 1.00 95.75 113 GLU A C 1
ATOM 955 O O . GLU A 1 113 ? -17.871 1.020 6.363 1.00 95.75 113 GLU A O 1
ATOM 960 N N . LEU A 1 114 ? -16.423 -0.343 7.414 1.00 97.44 114 LEU A N 1
ATOM 961 C CA . LEU A 1 114 ? -17.005 -0.194 8.753 1.00 97.44 114 LEU A CA 1
ATOM 962 C C . LEU A 1 114 ? -17.003 1.268 9.215 1.00 97.44 114 LEU A C 1
ATOM 964 O O . LEU A 1 114 ? -18.005 1.772 9.728 1.00 97.44 114 LEU A O 1
ATOM 968 N N . ARG A 1 115 ? -15.887 1.976 9.023 1.00 96.81 115 ARG A N 1
ATOM 969 C CA . ARG A 1 115 ? -15.746 3.354 9.494 1.00 96.81 115 ARG A CA 1
ATOM 970 C C . ARG A 1 115 ? -16.601 4.335 8.697 1.00 96.81 115 ARG A C 1
ATOM 972 O O . ARG A 1 115 ? -17.220 5.213 9.292 1.00 96.81 115 ARG A O 1
ATOM 979 N N . ILE A 1 116 ? -16.599 4.228 7.373 1.00 96.31 116 ILE A N 1
ATOM 980 C CA . ILE A 1 116 ? -17.202 5.217 6.473 1.00 96.31 116 ILE A CA 1
ATOM 981 C C . ILE A 1 116 ? -18.693 4.941 6.304 1.00 96.31 116 ILE A C 1
ATOM 983 O O . ILE A 1 116 ? -19.504 5.841 6.513 1.00 96.31 116 ILE A O 1
ATOM 987 N N . LEU A 1 117 ? -19.065 3.704 5.963 1.00 96.12 117 LEU A N 1
ATOM 988 C CA . LEU A 1 117 ? -20.458 3.366 5.664 1.00 96.12 117 LEU A CA 1
ATOM 989 C C . LEU A 1 117 ? -21.264 3.133 6.941 1.00 96.12 117 LEU A C 1
ATOM 991 O O . LEU A 1 117 ? -22.400 3.587 7.051 1.00 96.12 117 LEU A O 1
ATOM 995 N N . ARG A 1 118 ? -20.669 2.449 7.924 1.00 95.75 118 ARG A N 1
ATOM 996 C CA . ARG A 1 118 ? -21.365 2.035 9.156 1.00 95.75 118 ARG A CA 1
ATOM 997 C C . ARG A 1 118 ? -21.084 2.943 10.354 1.00 95.75 118 ARG A C 1
ATOM 999 O O . ARG A 1 118 ? -21.666 2.747 11.416 1.00 95.75 118 ARG A O 1
ATOM 1006 N N . LYS A 1 119 ? -20.230 3.962 10.184 1.00 97.38 119 LYS A N 1
ATOM 1007 C CA . LYS A 1 119 ? -19.845 4.942 11.219 1.00 97.38 119 LYS A CA 1
ATOM 1008 C C . LYS A 1 119 ? -19.285 4.308 12.497 1.00 97.38 119 LYS A C 1
ATOM 1010 O O . LYS A 1 119 ? -19.325 4.925 13.563 1.00 97.38 119 LYS A O 1
ATOM 1015 N N . GLU A 1 120 ? -18.719 3.106 12.403 1.00 97.88 120 GLU A N 1
ATOM 1016 C CA . GLU A 1 120 ? -18.124 2.441 13.558 1.00 97.88 120 GLU A CA 1
ATOM 1017 C C . GLU A 1 120 ? -16.880 3.178 14.068 1.00 97.88 120 GLU A C 1
ATOM 1019 O O . GLU A 1 120 ? -16.228 3.947 13.353 1.00 97.88 120 GLU A O 1
ATOM 1024 N N . LYS A 1 121 ? -16.550 2.956 15.340 1.00 98.06 121 LYS A N 1
ATOM 1025 C CA . LYS A 1 121 ? -15.318 3.449 15.961 1.00 98.06 121 LYS A CA 1
ATOM 1026 C C . LYS A 1 121 ? -14.112 2.646 15.465 1.00 98.06 121 LYS A C 1
ATOM 1028 O O . LYS A 1 121 ? -14.218 1.439 15.252 1.00 98.06 121 LYS A O 1
ATOM 1033 N N . TRP A 1 122 ? -12.965 3.302 15.296 1.00 96.94 122 TRP A N 1
ATOM 1034 C CA . TRP A 1 122 ? -11.750 2.651 14.790 1.00 96.94 122 TRP A CA 1
ATOM 1035 C C . TRP A 1 122 ? -11.306 1.500 15.687 1.00 96.94 122 TRP A C 1
ATOM 1037 O O . TRP A 1 122 ? -10.951 0.438 15.184 1.00 96.94 122 TRP A O 1
ATOM 1047 N N . GLU A 1 123 ? -11.427 1.688 16.994 1.00 97.44 123 GLU A N 1
ATOM 1048 C CA . GLU A 1 123 ? -11.078 0.763 18.070 1.00 97.44 123 GLU A CA 1
ATOM 1049 C C . GLU A 1 123 ? -11.769 -0.602 17.936 1.00 97.44 123 GLU A C 1
ATOM 1051 O O . GLU A 1 123 ? -11.240 -1.632 18.362 1.00 97.44 123 GLU A O 1
ATOM 1056 N N . ASN A 1 124 ? -12.929 -0.629 17.276 1.00 96.69 124 ASN A N 1
ATOM 1057 C CA . ASN A 1 124 ? -13.697 -1.847 17.051 1.00 96.69 124 ASN A CA 1
ATOM 1058 C C . ASN A 1 124 ? -13.214 -2.633 15.824 1.00 96.69 124 ASN A C 1
ATOM 1060 O O . ASN A 1 124 ? -13.490 -3.832 15.708 1.00 96.69 124 ASN A O 1
ATOM 1064 N N . THR A 1 125 ? -12.467 -1.992 14.923 1.00 97.25 125 THR A N 1
ATOM 1065 C CA . THR A 1 125 ? -11.993 -2.616 13.687 1.00 97.25 125 THR A CA 1
ATOM 1066 C C . THR A 1 125 ? -10.828 -3.573 13.956 1.00 97.25 125 THR A C 1
ATOM 1068 O O . THR A 1 125 ? -9.941 -3.321 14.776 1.00 97.25 125 THR A O 1
ATOM 1071 N N . LYS A 1 126 ? -10.793 -4.692 13.218 1.00 95.44 126 LYS A N 1
ATOM 1072 C CA . LYS A 1 126 ? -9.683 -5.660 13.287 1.00 95.44 126 LYS A CA 1
ATOM 1073 C C . LYS A 1 126 ? -8.346 -5.020 12.905 1.00 95.44 126 LYS A C 1
ATOM 1075 O O . LYS A 1 126 ? -7.335 -5.316 13.533 1.00 95.44 126 LYS A O 1
ATOM 1080 N N . PHE A 1 127 ? -8.368 -4.139 11.904 1.00 96.06 127 PHE A N 1
ATOM 1081 C CA . PHE A 1 127 ? -7.198 -3.395 11.449 1.00 96.06 127 PHE A CA 1
ATOM 1082 C C . PHE A 1 127 ? -6.578 -2.572 12.582 1.00 96.06 127 PHE A C 1
ATOM 1084 O O . PHE A 1 127 ? -5.393 -2.725 12.855 1.00 96.06 127 PHE A O 1
ATOM 1091 N N . TYR A 1 128 ? -7.378 -1.767 13.290 1.00 97.12 128 TYR A N 1
ATOM 1092 C CA . TYR A 1 128 ? -6.881 -0.935 14.387 1.00 97.12 128 TYR A CA 1
ATOM 1093 C C . TYR A 1 128 ? -6.245 -1.770 15.496 1.00 97.12 128 TYR A C 1
ATOM 1095 O O . TYR A 1 128 ? -5.112 -1.507 15.889 1.00 97.12 128 TYR A O 1
ATOM 1103 N N . ARG A 1 129 ? -6.946 -2.812 15.969 1.00 96.75 129 ARG A N 1
ATOM 1104 C CA . ARG A 1 129 ? -6.426 -3.690 17.029 1.00 96.75 129 ARG A CA 1
ATOM 1105 C C . ARG A 1 129 ? -5.107 -4.342 16.630 1.00 96.75 129 ARG A C 1
ATOM 1107 O O . ARG A 1 129 ? -4.203 -4.431 17.452 1.00 96.75 129 ARG A O 1
ATOM 1114 N N . ARG A 1 130 ? -4.987 -4.762 15.367 1.00 95.12 130 ARG A N 1
ATOM 1115 C CA . ARG A 1 130 ? -3.738 -5.309 14.838 1.00 95.12 130 ARG A CA 1
ATOM 1116 C C . ARG A 1 130 ? -2.628 -4.264 14.824 1.00 95.12 130 ARG A C 1
ATOM 1118 O O . ARG A 1 130 ? -1.579 -4.532 15.382 1.00 95.12 130 ARG A O 1
ATOM 1125 N N . VAL A 1 131 ? -2.853 -3.090 14.233 1.00 95.06 131 VAL A N 1
ATOM 1126 C CA . VAL A 1 131 ? -1.831 -2.031 14.163 1.00 95.06 131 VAL A CA 1
ATOM 1127 C C . VAL A 1 131 ? -1.374 -1.616 15.561 1.00 95.06 131 VAL A C 1
ATOM 1129 O O . VAL A 1 131 ? -0.183 -1.442 15.786 1.00 95.06 131 VAL A O 1
ATOM 1132 N N . LEU A 1 132 ? -2.299 -1.516 16.518 1.00 97.12 132 LEU A N 1
ATOM 1133 C CA . LEU A 1 132 ? -1.962 -1.239 17.911 1.00 97.12 132 LEU A CA 1
ATOM 1134 C C . LEU A 1 132 ? -1.102 -2.357 18.520 1.00 97.12 132 LEU A C 1
ATOM 1136 O O . LEU A 1 132 ? -0.140 -2.072 19.225 1.00 97.12 132 LEU A O 1
ATOM 1140 N N . SER A 1 133 ? -1.417 -3.619 18.221 1.00 96.12 133 SER A N 1
ATOM 1141 C CA . SER A 1 133 ? -0.598 -4.765 18.628 1.00 96.12 133 SER A CA 1
ATOM 1142 C C . SER A 1 133 ? 0.801 -4.728 18.010 1.00 96.12 133 SER A C 1
ATOM 1144 O O . SER A 1 133 ? 1.768 -4.985 18.722 1.00 96.12 133 SER A O 1
ATOM 1146 N N . ASP A 1 134 ? 0.911 -4.401 16.720 1.00 93.25 134 ASP A N 1
ATOM 1147 C CA . ASP A 1 134 ? 2.187 -4.293 16.004 1.00 93.25 134 ASP A CA 1
ATOM 1148 C C . ASP A 1 134 ? 3.044 -3.183 16.647 1.00 93.25 134 ASP A C 1
ATOM 1150 O O . ASP A 1 134 ? 4.181 -3.427 17.031 1.00 93.25 134 ASP A O 1
ATOM 1154 N N . ILE A 1 135 ? 2.464 -2.002 16.901 1.00 95.00 135 ILE A N 1
ATOM 1155 C CA . ILE A 1 135 ? 3.142 -0.881 17.582 1.00 95.00 135 ILE A CA 1
ATOM 1156 C C . ILE A 1 135 ? 3.628 -1.273 18.981 1.00 95.00 135 ILE A C 1
ATOM 1158 O O . ILE A 1 135 ? 4.747 -0.935 19.363 1.00 95.00 135 ILE A O 1
ATOM 1162 N N . ASN A 1 136 ? 2.799 -1.980 19.750 1.00 96.31 136 ASN A N 1
ATOM 1163 C CA . ASN A 1 136 ? 3.156 -2.405 21.103 1.00 96.31 136 ASN A CA 1
ATOM 1164 C C . ASN A 1 136 ? 4.228 -3.508 21.119 1.00 96.31 136 ASN A C 1
ATOM 1166 O O . ASN A 1 136 ? 4.863 -3.711 22.152 1.00 96.31 136 ASN A O 1
ATOM 1170 N N . SER A 1 137 ? 4.417 -4.219 20.004 1.00 94.38 137 SER A N 1
ATOM 1171 C CA . SER A 1 137 ? 5.393 -5.308 19.877 1.00 94.38 137 SER A CA 1
ATOM 1172 C C . SER A 1 137 ? 6.772 -4.841 19.386 1.00 94.38 137 SER A C 1
ATOM 1174 O O . SER A 1 137 ? 7.734 -5.596 19.528 1.00 94.38 137 SER A O 1
ATOM 1176 N N . GLY A 1 138 ? 6.879 -3.605 18.880 1.00 75.75 138 GLY A N 1
ATOM 1177 C CA . GLY A 1 138 ? 8.119 -3.009 18.355 1.00 75.75 138 GLY A CA 1
ATOM 1178 C C . GLY A 1 138 ? 8.432 -3.390 16.913 1.00 75.75 138 GLY A C 1
ATOM 1179 O O . GLY A 1 138 ? 9.611 -3.208 16.531 1.00 75.75 138 GLY A O 1
#

Solvent-accessible surface area (backbone atoms only — not comparable to full-atom values): 8581 Å² total; per-residue (Å²): 129,71,67,67,60,56,56,55,61,56,54,44,67,72,42,92,61,25,66,56,55,49,52,51,50,52,49,53,52,49,49,53,50,53,51,52,50,50,52,53,41,73,68,69,81,51,96,70,78,63,90,86,63,82,80,89,72,66,70,87,75,62,53,56,38,60,47,34,61,94,78,76,60,97,64,62,70,88,70,17,53,85,48,76,82,82,48,62,93,60,88,81,85,75,79,36,79,52,84,86,36,48,36,72,74,34,53,62,47,48,33,48,48,39,38,69,78,66,64,45,62,62,82,76,26,70,38,46,51,47,52,53,50,50,65,76,70,110

pLDDT: mean 80.55, std 14.33, range [36.41, 98.06]

Sequence (138 aa):
MAGYQKIKKTIVKKVPGGKFLRESYWRTRHFSRNFIAKIRANLGRYNIPHPDTIYWISPERIVYHTNYNPSGRDIPFRDRIFDPDRDKGKIIGGNWDISDFKFTDLDIYKAFELRILRKEKWENTKFYRRVLSDINSG

Secondary structure (DSSP, 8-state):
--HHHHHHHHHHHHSTTHHHHHHHHHHHHHHHHHHHHHHHHHTTS--PPPTTPPPP--GGG--B-----TT-S---GGG----TTTSTT----SSTT-TT-BGGGSHHHHHHHHHHTS---GGGSHHHHHHHHHHHH-